Protein AF-A0A1E3X290-F1 (afdb_monomer)

Sequence (89 aa):
MGIGLPMIVTPECEAGELIEQYQIGYQFTPFDWESIYSKIVEISENKLTMNNLLENNSRIRHRFSREKIAEHFTQILIDSLKHQRIIKN

Nearest PDB structures (foldseek):
  7vfm-assembly1_A  TM=7.943E-01  e=9.430E-02  Staphylococcus aureus subsp. aureus USA300
  7vfm-assembly2_C  TM=7.849E-01  e=1.317E-01  Staphylococcus aureus subsp. aureus USA300
  5d00-assembly1_A  TM=8.080E-01  e=1.505E-01  Bacillus subtilis subsp. subtilis str. 168
  5d00-assembly1_B  TM=8.231E-01  e=1.965E-01  Bacillus subtilis subsp. subtilis str. 168
  7ec7-assembly1_A  TM=8.113E-01  e=2.401E-01  Staphylococcus aureus subsp. aureus USA300

Structure (mmCIF, N/CA/C/O backbone):
data_AF-A0A1E3X290-F1
#
_entry.id   AF-A0A1E3X290-F1
#
loop_
_atom_site.group_PDB
_atom_site.id
_atom_site.type_symbol
_atom_site.label_atom_id
_atom_site.label_alt_id
_atom_site.label_comp_id
_atom_site.label_asym_id
_atom_site.label_entity_id
_atom_site.label_seq_id
_atom_site.pdbx_PDB_ins_code
_atom_site.Cartn_x
_atom_site.Cartn_y
_atom_site.Cartn_z
_atom_site.occupancy
_atom_site.B_iso_or_equiv
_atom_site.auth_seq_id
_atom_site.auth_comp_id
_atom_site.auth_asym_id
_atom_site.auth_atom_id
_atom_site.pdbx_PDB_model_num
ATOM 1 N N . MET A 1 1 ? 2.986 -4.471 0.271 1.00 63.12 1 MET A N 1
ATOM 2 C CA . MET A 1 1 ? 2.852 -5.378 -0.898 1.00 63.12 1 MET A CA 1
ATOM 3 C C . MET A 1 1 ? 3.273 -6.815 -0.619 1.00 63.12 1 MET A C 1
ATOM 5 O O . MET A 1 1 ? 2.435 -7.695 -0.745 1.00 63.12 1 MET A O 1
ATOM 9 N N . GLY A 1 2 ? 4.530 -7.085 -0.236 1.00 72.44 2 GLY A N 1
ATOM 10 C CA . GLY A 1 2 ? 5.050 -8.459 -0.088 1.00 72.44 2 GLY A CA 1
ATOM 11 C C . GLY A 1 2 ? 4.240 -9.367 0.849 1.00 72.44 2 GLY A C 1
ATOM 12 O O . GLY A 1 2 ? 3.934 -10.492 0.473 1.00 72.44 2 GLY A O 1
ATOM 13 N N . ILE A 1 3 ? 3.822 -8.850 2.010 1.00 81.56 3 ILE A N 1
ATOM 14 C CA . ILE A 1 3 ? 2.958 -9.561 2.975 1.00 81.56 3 ILE A CA 1
ATOM 15 C C . ILE A 1 3 ? 1.452 -9.300 2.778 1.00 81.56 3 ILE A C 1
ATOM 17 O O . ILE A 1 3 ? 0.635 -9.884 3.475 1.00 81.56 3 ILE A O 1
ATOM 21 N N . GLY A 1 4 ? 1.075 -8.426 1.837 1.00 87.12 4 GLY A N 1
ATOM 22 C CA . GLY A 1 4 ? -0.323 -8.162 1.469 1.00 87.12 4 GLY A CA 1
ATOM 23 C C . GLY A 1 4 ? -1.162 -7.319 2.438 1.00 87.12 4 GLY A C 1
ATOM 24 O O . GLY A 1 4 ? -2.361 -7.219 2.218 1.00 87.12 4 GLY A O 1
ATOM 25 N N . LEU A 1 5 ? -0.574 -6.707 3.471 1.00 91.25 5 LEU A N 1
ATOM 26 C CA . LEU A 1 5 ? -1.314 -5.879 4.433 1.00 91.25 5 LEU A CA 1
ATOM 27 C C . LEU A 1 5 ? -1.459 -4.415 3.975 1.00 91.25 5 LEU A C 1
ATOM 29 O O . LEU A 1 5 ? -0.551 -3.905 3.300 1.00 91.25 5 LEU A O 1
ATOM 33 N N . PRO A 1 6 ? -2.551 -3.724 4.363 1.00 93.62 6 PRO A N 1
ATOM 34 C CA . PRO A 1 6 ? -2.665 -2.278 4.215 1.00 93.62 6 PRO A CA 1
ATOM 35 C C . PRO A 1 6 ? -1.593 -1.557 5.031 1.00 93.62 6 PRO A C 1
ATOM 37 O O . PRO A 1 6 ? -1.094 -2.087 6.025 1.00 93.62 6 PRO A O 1
ATOM 40 N N . MET A 1 7 ? -1.226 -0.354 4.599 1.00 93.94 7 MET A N 1
ATOM 41 C CA . MET A 1 7 ? -0.106 0.388 5.179 1.00 93.94 7 MET A CA 1
ATOM 42 C C . MET A 1 7 ? -0.530 1.800 5.576 1.00 93.94 7 MET A C 1
ATOM 44 O O . MET A 1 7 ? -1.333 2.432 4.892 1.00 93.94 7 MET A O 1
ATOM 48 N N . ILE A 1 8 ? 0.049 2.286 6.670 1.00 95.44 8 ILE A N 1
ATOM 49 C CA . ILE A 1 8 ? 0.070 3.703 7.023 1.00 95.44 8 ILE A CA 1
ATOM 50 C C . ILE A 1 8 ? 1.519 4.163 6.911 1.00 95.44 8 ILE A C 1
ATOM 52 O O . ILE A 1 8 ? 2.412 3.497 7.438 1.00 95.44 8 ILE A O 1
ATOM 56 N N . VAL A 1 9 ? 1.750 5.264 6.201 1.00 96.75 9 VAL A N 1
ATOM 57 C CA . VAL A 1 9 ? 3.089 5.816 5.958 1.00 96.75 9 VAL A CA 1
ATOM 58 C C . VAL A 1 9 ? 3.187 7.224 6.530 1.00 96.75 9 VAL A C 1
ATOM 60 O O . VAL A 1 9 ? 2.286 8.039 6.349 1.00 96.75 9 VAL A O 1
ATOM 63 N N . THR A 1 10 ? 4.291 7.502 7.223 1.00 96.44 10 THR A N 1
ATOM 64 C CA . THR A 1 10 ? 4.670 8.842 7.688 1.00 96.44 10 THR A CA 1
ATOM 65 C C . THR A 1 10 ? 6.195 9.018 7.559 1.00 96.44 10 THR A C 1
ATOM 67 O O . THR A 1 10 ? 6.928 8.040 7.750 1.00 96.44 10 THR A O 1
ATOM 70 N N . PRO A 1 11 ? 6.709 10.230 7.260 1.00 96.00 11 PRO A N 1
ATOM 71 C CA . PRO A 1 11 ? 5.977 11.376 6.710 1.00 96.00 11 PRO A CA 1
ATOM 72 C C . PRO A 1 11 ? 5.429 11.089 5.304 1.00 96.00 11 PRO A C 1
ATOM 74 O O . PRO A 1 11 ? 5.695 10.039 4.714 1.00 96.00 11 PRO A O 1
ATOM 77 N N . GLU A 1 12 ? 4.703 12.060 4.760 1.00 96.50 12 GLU A N 1
ATOM 78 C CA . GLU A 1 12 ? 4.350 12.093 3.343 1.00 96.50 12 GLU A CA 1
ATOM 79 C C . GLU A 1 12 ? 5.610 11.995 2.473 1.00 96.50 12 GLU A C 1
ATOM 81 O O . GLU A 1 12 ? 6.627 12.646 2.735 1.00 96.50 12 GLU A O 1
ATOM 86 N N . CYS A 1 13 ? 5.569 11.109 1.481 1.00 97.19 13 CYS A N 1
ATOM 87 C CA . CYS A 1 13 ? 6.707 10.787 0.622 1.00 97.19 13 CYS A CA 1
ATOM 88 C C . CYS A 1 13 ? 6.252 10.003 -0.616 1.00 97.19 13 CYS A C 1
ATOM 90 O O . CYS A 1 13 ? 5.118 9.533 -0.672 1.00 97.19 13 CYS A O 1
ATOM 92 N N . GLU A 1 14 ? 7.163 9.751 -1.563 1.00 97.12 14 GLU A N 1
ATOM 93 C CA . GLU A 1 14 ? 6.879 8.938 -2.763 1.00 97.12 14 GLU A CA 1
ATOM 94 C C . GLU A 1 14 ? 6.291 7.555 -2.429 1.00 97.12 14 GLU A C 1
ATOM 96 O O . GLU A 1 14 ? 5.435 7.037 -3.146 1.00 97.12 14 GLU A O 1
ATOM 101 N N . ALA A 1 15 ? 6.720 6.934 -1.323 1.00 93.69 15 ALA A N 1
ATOM 102 C CA . ALA A 1 15 ? 6.145 5.664 -0.886 1.00 93.69 15 ALA A CA 1
ATOM 103 C C . ALA A 1 15 ? 4.677 5.819 -0.452 1.00 93.69 15 ALA A C 1
ATOM 105 O O . ALA A 1 15 ? 3.874 4.925 -0.713 1.00 93.69 15 ALA A O 1
ATOM 106 N N . GLY A 1 16 ? 4.332 6.943 0.180 1.00 96.31 16 GLY A N 1
ATOM 107 C CA . GLY A 1 16 ? 2.967 7.328 0.531 1.00 96.31 16 GLY A CA 1
ATOM 108 C C . GLY A 1 16 ? 2.098 7.576 -0.707 1.00 96.31 16 GLY A C 1
ATOM 109 O O . GLY A 1 16 ? 1.026 6.990 -0.842 1.00 96.31 16 GLY A O 1
ATOM 110 N N . GLU A 1 17 ? 2.611 8.343 -1.669 1.00 97.56 17 GLU A N 1
ATOM 111 C CA . GLU A 1 17 ? 1.930 8.605 -2.945 1.00 97.56 17 GLU A CA 1
ATOM 112 C C . GLU A 1 17 ? 1.617 7.303 -3.691 1.00 97.56 17 GLU A C 1
ATOM 114 O O . GLU A 1 17 ? 0.503 7.101 -4.177 1.00 97.56 17 GLU A O 1
ATOM 119 N N . LEU A 1 18 ? 2.579 6.374 -3.724 1.00 95.06 18 LEU A N 1
ATOM 120 C CA . LEU A 1 18 ? 2.404 5.064 -4.340 1.00 95.06 18 LEU A CA 1
ATOM 121 C C . LEU A 1 18 ? 1.256 4.283 -3.686 1.00 95.06 18 LEU A C 1
ATOM 123 O O . LEU A 1 18 ? 0.423 3.701 -4.385 1.00 95.06 18 LEU A O 1
ATOM 127 N N . ILE A 1 19 ? 1.207 4.225 -2.351 1.00 95.38 19 ILE A N 1
ATOM 128 C CA . ILE A 1 19 ? 0.184 3.429 -1.661 1.00 95.38 19 ILE A CA 1
ATOM 129 C C . ILE A 1 19 ? -1.214 4.035 -1.807 1.00 95.38 19 ILE A C 1
ATOM 131 O O . ILE A 1 19 ? -2.184 3.282 -1.895 1.00 95.38 19 ILE A O 1
ATOM 135 N N . GLU A 1 20 ? -1.325 5.358 -1.898 1.00 96.56 20 GLU A N 1
ATOM 136 C CA . GLU A 1 20 ? -2.599 6.039 -2.135 1.00 96.56 20 GLU A CA 1
ATOM 137 C C . GLU A 1 20 ? -3.056 5.892 -3.585 1.00 96.56 20 GLU A C 1
ATOM 139 O O . GLU A 1 20 ? -4.217 5.560 -3.830 1.00 96.56 20 GLU A O 1
ATOM 144 N N . GLN A 1 21 ? -2.136 6.020 -4.548 1.00 96.94 21 GLN A N 1
ATOM 145 C CA . GLN A 1 21 ? -2.409 5.811 -5.971 1.00 96.94 21 GLN A CA 1
ATOM 146 C C . G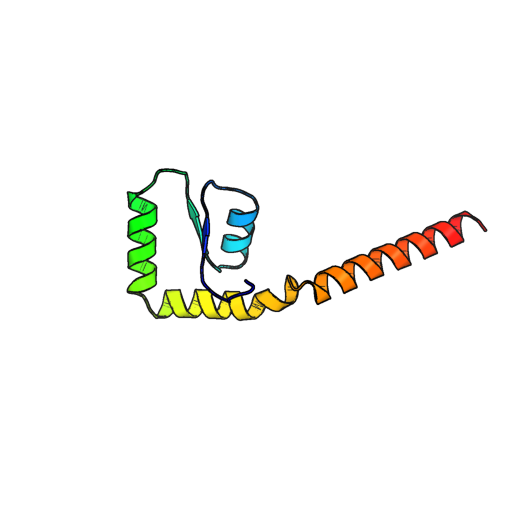LN A 1 21 ? -3.013 4.426 -6.236 1.00 96.94 21 GLN A C 1
ATOM 148 O O . GLN A 1 21 ? -3.955 4.294 -7.018 1.00 96.94 21 GLN A O 1
ATOM 153 N N . TYR A 1 22 ? -2.475 3.382 -5.599 1.00 96.31 22 TYR A N 1
ATOM 154 C CA . TYR A 1 22 ? -2.999 2.020 -5.732 1.00 96.31 22 TYR A CA 1
ATOM 155 C C . TYR A 1 22 ? -4.100 1.684 -4.727 1.00 96.31 22 TYR A C 1
ATOM 157 O O . TYR A 1 22 ? -4.589 0.555 -4.741 1.00 96.31 22 TYR A O 1
ATOM 165 N N . GLN A 1 23 ? -4.504 2.636 -3.881 1.00 96.94 23 GLN A N 1
ATOM 166 C CA . GLN A 1 23 ? -5.540 2.448 -2.866 1.00 96.94 23 GLN A CA 1
ATOM 167 C C . GLN A 1 23 ? -5.248 1.234 -1.967 1.00 96.94 23 GLN A C 1
ATOM 169 O O . GLN A 1 23 ? -6.105 0.375 -1.752 1.00 96.94 23 GLN A O 1
ATOM 174 N N . ILE A 1 24 ? -4.005 1.132 -1.489 1.00 96.69 24 ILE A N 1
ATOM 175 C CA . ILE A 1 24 ? -3.507 0.050 -0.621 1.00 96.69 24 ILE A CA 1
ATOM 176 C C . ILE A 1 24 ? -3.086 0.547 0.766 1.00 96.69 24 ILE A C 1
ATOM 178 O O . ILE A 1 24 ? -2.506 -0.205 1.554 1.00 96.69 24 ILE A O 1
ATOM 182 N N . GLY A 1 25 ? -3.354 1.812 1.068 1.00 96.94 25 GLY A N 1
ATOM 183 C CA . GLY A 1 25 ? -3.013 2.439 2.332 1.00 96.94 25 GLY A CA 1
ATOM 184 C C . GLY A 1 25 ? -3.255 3.941 2.298 1.00 96.94 25 GLY A C 1
ATOM 185 O O . GLY A 1 25 ? -3.877 4.447 1.366 1.00 96.94 25 GLY A O 1
ATOM 186 N N . TYR A 1 26 ? -2.753 4.618 3.324 1.00 97.69 26 TYR A N 1
ATOM 187 C CA . TYR A 1 26 ? -2.894 6.058 3.530 1.00 97.69 26 TYR A CA 1
ATOM 188 C C . TYR A 1 26 ? -1.566 6.637 4.012 1.00 97.69 26 TYR A C 1
ATOM 190 O O . TYR A 1 26 ? -0.811 5.948 4.710 1.00 97.69 26 TYR A O 1
ATOM 198 N N . GLN A 1 27 ? -1.288 7.894 3.683 1.00 97.81 27 GLN A N 1
ATOM 199 C CA . GLN A 1 27 ? -0.159 8.620 4.259 1.00 97.81 27 GLN A CA 1
ATOM 200 C C . GLN A 1 27 ? -0.636 9.776 5.134 1.00 97.81 27 GLN A C 1
ATOM 202 O O . GLN A 1 27 ? -1.746 10.275 4.970 1.00 97.81 27 GLN A O 1
ATOM 207 N N . PHE A 1 28 ? 0.197 10.171 6.093 1.00 98.06 28 PHE A N 1
ATOM 208 C CA . PHE A 1 28 ? -0.110 11.267 7.004 1.00 98.06 28 PHE A CA 1
ATOM 209 C C . PHE A 1 28 ? 1.122 12.119 7.282 1.00 98.06 28 PHE A C 1
ATOM 211 O O . PHE A 1 28 ? 2.269 11.652 7.250 1.00 98.06 28 PHE A O 1
ATOM 218 N N . THR A 1 29 ? 0.858 13.366 7.662 1.00 96.81 29 THR A N 1
ATOM 219 C CA . THR A 1 29 ? 1.864 14.226 8.280 1.00 96.81 29 THR A CA 1
ATOM 220 C C . THR A 1 29 ? 2.335 13.600 9.603 1.00 96.81 29 THR A C 1
ATOM 222 O O . THR A 1 29 ? 1.528 13.023 10.342 1.00 96.81 29 THR A O 1
ATOM 225 N N . PRO A 1 30 ? 3.631 13.694 9.952 1.00 95.00 30 PRO A N 1
ATOM 226 C CA . PRO A 1 30 ? 4.110 13.252 11.256 1.00 95.00 30 PRO A CA 1
ATOM 227 C C . PRO A 1 30 ? 3.357 13.920 12.406 1.00 95.00 30 PRO A C 1
ATOM 229 O O . PRO A 1 30 ? 3.048 15.10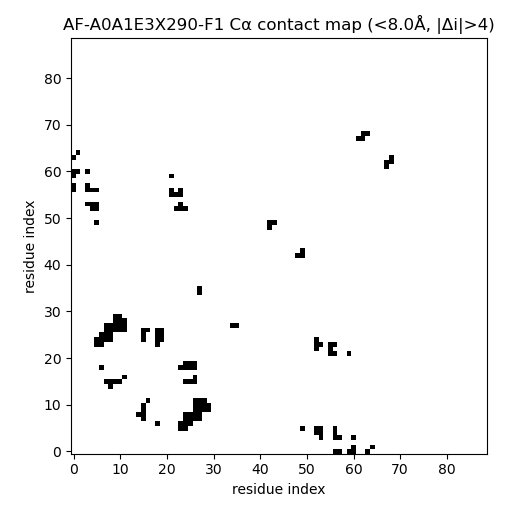6 12.347 1.00 95.00 30 PRO A O 1
ATOM 232 N N . PHE A 1 31 ? 3.139 13.165 13.483 1.00 95.50 31 PHE A N 1
ATOM 233 C CA . PHE A 1 31 ? 2.503 13.632 14.721 1.00 95.50 31 PHE A CA 1
ATOM 234 C C . PHE A 1 31 ? 1.026 14.037 14.616 1.00 95.50 31 PHE A C 1
ATOM 236 O O . PHE A 1 31 ? 0.458 14.444 15.629 1.00 95.50 31 PHE A O 1
ATOM 243 N N . ASP A 1 32 ? 0.375 13.861 13.462 1.00 96.31 32 ASP A N 1
ATOM 244 C CA . ASP A 1 32 ? -1.083 13.970 13.346 1.00 96.31 32 ASP A CA 1
ATOM 245 C C . ASP A 1 32 ? -1.770 12.721 13.931 1.00 96.31 32 ASP A C 1
ATOM 247 O O . ASP A 1 32 ? -2.348 11.876 13.241 1.00 96.31 32 ASP A O 1
ATOM 251 N N . TRP A 1 33 ? -1.610 12.549 15.245 1.00 96.56 33 TRP A N 1
ATOM 252 C CA . TRP A 1 33 ? -2.030 11.353 15.965 1.00 96.56 33 TRP A CA 1
ATOM 253 C C . TRP A 1 33 ? -3.537 11.139 15.920 1.00 96.56 33 TRP A C 1
ATOM 255 O O . TRP A 1 33 ? -3.975 9.991 15.889 1.00 96.56 33 TRP A O 1
ATOM 265 N N . GLU A 1 34 ? -4.314 12.221 15.907 1.00 97.81 34 GLU A N 1
ATOM 266 C CA . GLU A 1 34 ? -5.771 12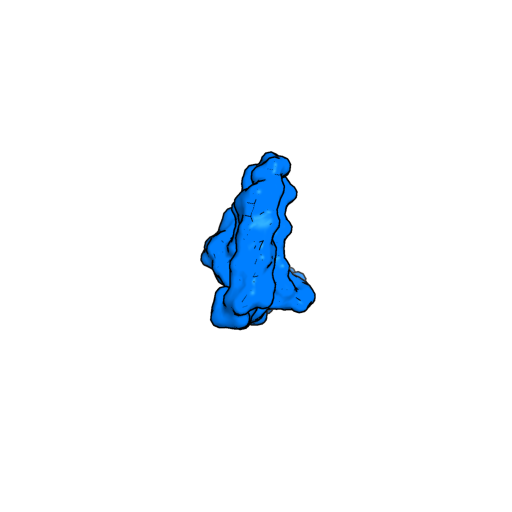.161 15.859 1.00 97.81 34 GLU A CA 1
ATOM 267 C C . GLU A 1 34 ? -6.243 11.560 14.533 1.00 97.81 34 GLU A C 1
ATOM 269 O O . GLU A 1 34 ? -6.978 10.569 14.541 1.00 97.81 34 GLU A O 1
ATOM 274 N N . SER A 1 35 ? -5.748 12.071 13.402 1.00 97.25 35 SER A N 1
ATOM 275 C CA . SER A 1 35 ? -6.093 11.542 12.079 1.00 97.25 35 SER A CA 1
ATOM 276 C C . SER A 1 35 ? -5.604 10.108 11.883 1.00 97.25 35 SER A C 1
ATOM 278 O O . SER A 1 35 ? -6.354 9.261 11.389 1.00 97.25 35 SER A O 1
ATOM 280 N N . ILE A 1 36 ? -4.373 9.801 12.313 1.00 97.69 36 ILE A N 1
ATOM 281 C CA . ILE A 1 36 ? -3.809 8.446 12.222 1.00 97.6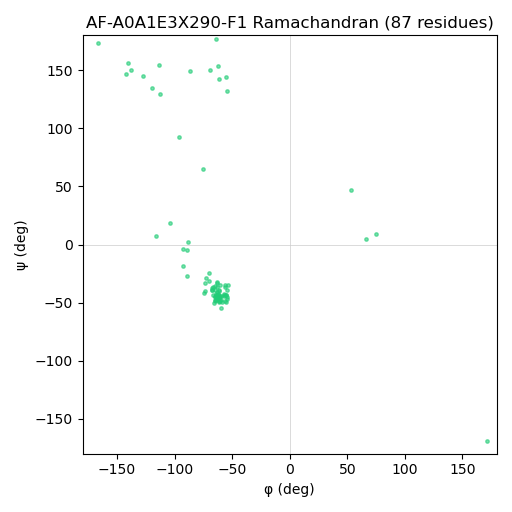9 36 ILE A CA 1
ATOM 282 C C . ILE A 1 36 ? -4.657 7.463 13.037 1.00 97.69 36 ILE A C 1
ATOM 284 O O . ILE A 1 36 ? -5.052 6.414 12.526 1.00 97.69 36 ILE A O 1
ATOM 288 N N . TYR A 1 37 ? -4.965 7.798 14.293 1.00 97.81 37 TYR A N 1
ATOM 289 C CA . TYR A 1 37 ? -5.784 6.956 15.162 1.00 97.81 37 TYR A CA 1
ATOM 290 C C . TYR A 1 37 ? -7.188 6.760 14.588 1.00 97.81 37 TYR A C 1
ATOM 292 O O . TYR A 1 37 ? -7.643 5.622 14.461 1.00 97.81 37 TYR A O 1
ATOM 300 N N . SER A 1 38 ? -7.841 7.853 14.184 1.00 97.94 38 SER A N 1
ATOM 301 C CA . SER A 1 38 ? -9.174 7.823 13.580 1.00 97.94 38 SER A CA 1
ATOM 302 C C . SER A 1 38 ? -9.212 6.891 12.367 1.00 97.94 38 SER A C 1
ATOM 304 O O . SER A 1 38 ? -10.084 6.026 12.273 1.00 97.94 38 SER A O 1
ATOM 306 N N . LYS A 1 39 ? -8.203 6.969 11.488 1.00 97.44 39 LYS A N 1
ATOM 307 C CA . LYS A 1 39 ? -8.119 6.100 10.311 1.00 97.44 39 LYS A CA 1
ATOM 308 C C . LYS A 1 39 ? -7.882 4.633 10.669 1.00 97.44 39 LYS A C 1
ATOM 310 O O . LYS A 1 39 ? -8.471 3.756 10.039 1.00 97.44 39 LYS A O 1
ATOM 315 N N . ILE A 1 40 ? -7.044 4.343 11.667 1.00 96.69 40 ILE A N 1
ATOM 316 C CA . ILE A 1 40 ? -6.816 2.966 12.135 1.00 96.69 40 ILE A CA 1
ATOM 317 C C . ILE A 1 40 ? -8.123 2.351 12.647 1.00 96.69 40 ILE A C 1
ATOM 319 O O . ILE A 1 40 ? -8.425 1.207 12.306 1.00 96.69 40 ILE A O 1
ATOM 323 N N . VAL A 1 41 ? -8.895 3.101 13.438 1.00 97.69 41 VAL A N 1
ATOM 324 C CA . VAL A 1 41 ? -10.202 2.658 13.947 1.00 97.69 41 VAL A CA 1
ATOM 325 C C . VAL A 1 41 ? -11.189 2.452 12.798 1.00 97.69 41 VAL A C 1
ATOM 327 O O . VAL A 1 41 ? -11.790 1.388 12.694 1.00 97.69 41 VAL A O 1
ATOM 330 N N . GLU A 1 42 ? -11.289 3.406 11.870 1.00 96.69 42 GLU A N 1
ATOM 331 C CA . GLU A 1 42 ? -12.157 3.279 10.693 1.00 96.69 42 GLU A CA 1
ATOM 332 C C . GLU A 1 42 ? -11.858 2.001 9.896 1.00 96.69 42 GLU A C 1
ATOM 334 O O . GLU A 1 42 ? -12.773 1.257 9.544 1.00 96.69 42 GLU A O 1
ATOM 339 N N . ILE A 1 43 ? -10.581 1.719 9.624 1.00 96.38 43 ILE A N 1
ATOM 340 C CA . ILE A 1 43 ? -10.166 0.531 8.869 1.00 96.38 43 ILE A CA 1
ATOM 341 C C . ILE A 1 43 ? -10.444 -0.757 9.657 1.00 96.38 43 ILE A C 1
ATOM 343 O O . ILE A 1 43 ? -10.807 -1.771 9.057 1.00 96.38 43 ILE A O 1
ATOM 347 N N . SER A 1 44 ? -10.261 -0.748 10.981 1.00 95.38 44 SER A N 1
ATOM 348 C CA . SER A 1 44 ? -10.450 -1.942 11.811 1.00 95.38 44 SER A CA 1
ATOM 349 C C . SER A 1 44 ? -11.927 -2.306 11.992 1.00 95.38 44 SER A C 1
ATOM 351 O O . SER A 1 44 ? -12.266 -3.491 12.030 1.00 95.38 44 SER A O 1
ATOM 353 N N . GLU A 1 45 ? -12.811 -1.309 12.031 1.00 97.38 45 GLU A N 1
ATOM 354 C CA . GLU A 1 45 ? -14.254 -1.497 12.201 1.00 97.38 45 GLU A CA 1
ATOM 355 C C . GLU A 1 45 ? -14.988 -1.683 10.862 1.00 97.38 45 GLU A C 1
ATOM 357 O O . GLU A 1 45 ? -16.005 -2.382 10.791 1.00 97.38 45 GLU A O 1
ATOM 362 N N . ASN A 1 46 ? -14.457 -1.133 9.766 1.00 97.38 46 ASN A N 1
ATOM 363 C CA . ASN A 1 46 ? -15.056 -1.240 8.441 1.00 97.38 46 ASN A CA 1
ATOM 364 C C . ASN A 1 46 ? -14.451 -2.387 7.614 1.00 97.38 46 ASN A C 1
ATOM 366 O O . ASN A 1 46 ? -13.494 -2.222 6.852 1.00 97.38 46 ASN A O 1
ATOM 370 N N . LYS A 1 47 ? -15.088 -3.563 7.693 1.00 96.62 47 LYS A N 1
ATOM 371 C CA . LYS A 1 47 ? -14.695 -4.756 6.918 1.00 96.62 47 LYS A CA 1
ATOM 372 C C . LYS A 1 47 ? -14.650 -4.523 5.408 1.00 96.62 47 LYS A C 1
ATOM 374 O O . LYS A 1 47 ? -13.809 -5.122 4.744 1.00 96.62 47 LYS A O 1
ATOM 379 N N . LEU A 1 48 ? -15.545 -3.698 4.859 1.00 97.44 48 LEU A N 1
ATOM 380 C CA . LEU A 1 48 ? -15.556 -3.409 3.424 1.00 97.44 48 LEU A CA 1
ATOM 381 C C . LEU A 1 48 ? -14.279 -2.663 3.030 1.00 97.44 48 LEU A C 1
ATOM 383 O O . LEU A 1 48 ? -13.591 -3.080 2.102 1.00 97.44 48 LEU A O 1
ATOM 387 N N . THR A 1 49 ? -13.927 -1.615 3.776 1.00 96.38 49 THR A N 1
ATOM 388 C CA . THR A 1 49 ? -12.688 -0.858 3.558 1.00 96.38 49 THR A CA 1
ATOM 389 C C . THR A 1 49 ? -11.458 -1.753 3.689 1.00 96.38 49 THR A C 1
ATOM 391 O O . THR A 1 49 ? -10.630 -1.779 2.781 1.00 96.38 49 THR A O 1
ATOM 394 N N . MET A 1 50 ? -11.361 -2.544 4.763 1.00 96.81 50 MET A N 1
ATOM 395 C CA . MET A 1 50 ? -10.252 -3.486 4.956 1.00 96.81 50 MET A CA 1
ATOM 396 C C . MET A 1 50 ? -10.120 -4.468 3.782 1.00 96.81 50 MET A C 1
ATOM 398 O O . MET A 1 50 ? -9.031 -4.642 3.236 1.00 96.81 50 MET A O 1
ATOM 402 N N . ASN A 1 51 ? -11.227 -5.085 3.358 1.00 96.94 51 ASN A N 1
ATOM 403 C CA . ASN A 1 51 ? -11.220 -6.044 2.255 1.00 96.94 51 ASN A CA 1
ATOM 404 C C . ASN A 1 51 ? -10.796 -5.398 0.934 1.00 96.94 51 ASN A C 1
ATOM 406 O O . ASN A 1 51 ? -9.993 -5.987 0.214 1.00 96.94 51 ASN A O 1
ATOM 410 N N . ASN A 1 52 ? -11.263 -4.181 0.646 1.00 97.44 52 ASN A N 1
ATOM 411 C CA . ASN A 1 52 ? -10.859 -3.447 -0.552 1.00 97.44 52 ASN A CA 1
ATOM 412 C C . ASN A 1 52 ? -9.346 -3.177 -0.557 1.00 97.44 52 ASN A C 1
ATOM 414 O O . ASN A 1 52 ? -8.679 -3.425 -1.561 1.00 97.44 52 ASN A O 1
ATOM 418 N N . LEU A 1 53 ? -8.779 -2.737 0.573 1.00 97.06 53 LEU A N 1
ATOM 419 C CA . LEU A 1 53 ? -7.337 -2.493 0.705 1.00 97.06 53 LEU A CA 1
ATOM 420 C C . LEU A 1 53 ? -6.517 -3.779 0.499 1.00 97.06 53 LEU A C 1
ATOM 422 O O . LEU A 1 53 ? -5.486 -3.760 -0.180 1.00 97.06 53 LEU A O 1
ATOM 426 N N . LEU A 1 54 ? -6.971 -4.902 1.067 1.00 96.06 54 LEU A N 1
ATOM 427 C CA . LEU A 1 54 ? -6.335 -6.216 0.911 1.00 96.06 54 LEU A CA 1
ATOM 428 C C . LEU A 1 54 ? -6.402 -6.714 -0.538 1.00 96.06 54 LEU A C 1
ATOM 430 O O . LEU A 1 54 ? -5.402 -7.192 -1.083 1.00 96.06 54 LEU A O 1
ATOM 434 N N . GLU A 1 55 ? -7.564 -6.583 -1.178 1.00 96.06 55 GLU A N 1
ATOM 435 C CA . GLU A 1 55 ? -7.763 -6.989 -2.566 1.00 96.06 55 GLU A CA 1
ATOM 436 C C . GLU A 1 55 ? -6.886 -6.165 -3.514 1.00 96.06 55 GLU A C 1
ATOM 438 O O . GLU A 1 55 ? -6.186 -6.727 -4.363 1.00 96.06 55 GLU A O 1
ATOM 443 N N . ASN A 1 56 ? -6.838 -4.847 -3.316 1.00 96.00 56 ASN A N 1
ATOM 444 C CA . ASN A 1 56 ? -5.966 -3.962 -4.078 1.00 96.00 56 ASN A CA 1
ATOM 445 C C . ASN A 1 56 ? -4.494 -4.353 -3.909 1.00 96.00 56 ASN A C 1
ATOM 447 O O . ASN A 1 56 ? -3.788 -4.492 -4.909 1.00 96.00 56 ASN A O 1
ATOM 451 N N . ASN A 1 57 ? -4.045 -4.643 -2.679 1.00 95.00 57 ASN A N 1
ATOM 452 C CA . ASN A 1 57 ? -2.683 -5.124 -2.406 1.00 95.00 57 ASN A CA 1
ATOM 453 C C . ASN A 1 57 ? -2.368 -6.404 -3.190 1.00 95.00 57 ASN A C 1
ATOM 455 O O . ASN A 1 57 ? -1.294 -6.527 -3.781 1.00 95.00 57 ASN A O 1
ATOM 459 N N . SER A 1 58 ? -3.307 -7.353 -3.208 1.00 93.50 58 SER A N 1
ATOM 460 C CA . SER A 1 58 ? -3.161 -8.621 -3.926 1.00 93.50 58 SER A CA 1
ATOM 461 C C . SER A 1 58 ? -2.987 -8.403 -5.432 1.00 93.50 58 SER A C 1
ATOM 463 O O . SER A 1 58 ? -2.059 -8.952 -6.034 1.00 93.50 58 SER A O 1
ATOM 465 N N . ARG A 1 59 ? -3.818 -7.537 -6.028 1.00 93.06 59 ARG A N 1
ATOM 466 C CA . ARG A 1 59 ? -3.795 -7.223 -7.467 1.00 93.06 59 ARG A CA 1
ATOM 467 C C . ARG A 1 59 ? -2.468 -6.607 -7.913 1.00 93.06 59 ARG A C 1
ATOM 469 O O . ARG A 1 59 ? -1.955 -6.948 -8.976 1.00 93.06 59 ARG A O 1
ATOM 476 N N . ILE A 1 60 ? -1.894 -5.719 -7.106 1.00 93.00 60 ILE A N 1
ATOM 477 C CA . ILE A 1 60 ? -0.715 -4.931 -7.500 1.00 93.00 60 ILE A CA 1
ATOM 478 C C . ILE A 1 60 ? 0.617 -5.575 -7.094 1.00 93.00 60 ILE A C 1
ATOM 48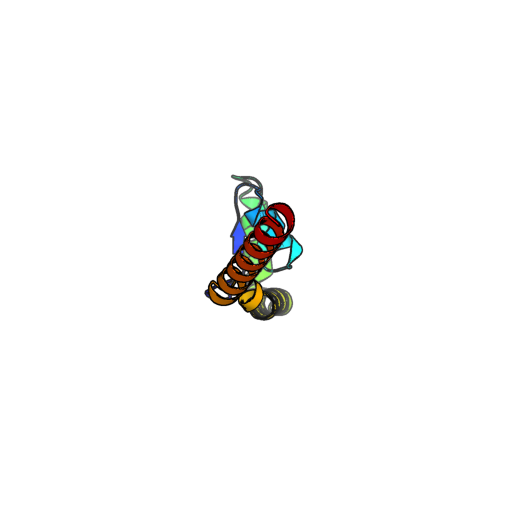0 O O . ILE A 1 60 ? 1.650 -5.254 -7.680 1.00 93.00 60 ILE A O 1
ATOM 484 N N . ARG A 1 61 ? 0.628 -6.527 -6.147 1.00 90.75 61 ARG A N 1
ATOM 485 C CA . ARG A 1 61 ? 1.863 -7.138 -5.614 1.00 90.75 61 ARG A CA 1
ATOM 486 C C . ARG A 1 61 ? 2.768 -7.728 -6.696 1.00 90.75 61 ARG A C 1
ATOM 488 O O . ARG A 1 61 ? 3.986 -7.604 -6.598 1.00 90.75 61 ARG A O 1
ATOM 495 N N . HIS A 1 62 ? 2.196 -8.359 -7.723 1.00 88.81 62 HIS A N 1
ATOM 496 C CA . HIS A 1 62 ? 2.985 -8.958 -8.802 1.00 88.81 62 HIS A CA 1
ATOM 497 C C . HIS A 1 62 ? 3.752 -7.911 -9.617 1.00 88.81 62 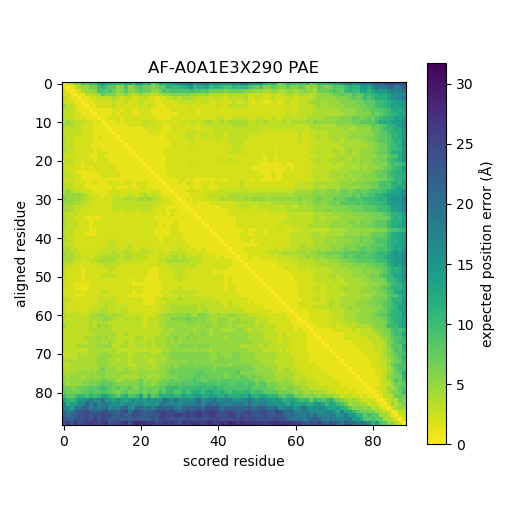HIS A C 1
ATOM 499 O O . HIS A 1 62 ? 4.899 -8.164 -9.982 1.00 88.81 62 HIS A O 1
ATOM 505 N N . ARG A 1 63 ? 3.175 -6.719 -9.830 1.00 89.75 63 ARG A N 1
ATOM 506 C CA . ARG A 1 63 ? 3.799 -5.621 -10.590 1.00 89.75 63 ARG A CA 1
ATOM 507 C C . ARG A 1 63 ? 5.110 -5.147 -9.968 1.00 89.75 63 ARG A C 1
ATOM 509 O O . ARG A 1 63 ? 6.037 -4.803 -10.689 1.00 89.75 63 ARG A O 1
ATOM 516 N N . PHE A 1 64 ? 5.188 -5.175 -8.643 1.00 89.88 64 PHE A N 1
ATOM 517 C CA . PHE A 1 64 ? 6.357 -4.744 -7.875 1.00 89.88 64 PHE A CA 1
ATOM 518 C C . PHE A 1 64 ? 7.176 -5.922 -7.333 1.00 89.88 64 PHE A C 1
ATOM 520 O O . PHE A 1 64 ? 7.957 -5.778 -6.393 1.00 89.88 64 PHE A O 1
ATOM 527 N N . SER A 1 65 ? 6.983 -7.115 -7.899 1.00 90.62 65 SER A N 1
ATOM 528 C CA . SER A 1 65 ? 7.809 -8.271 -7.572 1.00 90.62 65 SER A CA 1
ATOM 529 C C . SER A 1 65 ? 9.231 -8.090 -8.106 1.00 90.62 65 SER A C 1
ATOM 531 O O . SER A 1 65 ? 9.450 -7.473 -9.150 1.00 90.62 65 SER A O 1
ATOM 533 N N . ARG A 1 66 ? 10.210 -8.685 -7.412 1.00 92.19 66 ARG A N 1
ATOM 534 C CA . ARG A 1 66 ? 11.607 -8.706 -7.881 1.00 92.19 66 ARG A CA 1
ATOM 535 C C . ARG A 1 66 ? 11.735 -9.317 -9.274 1.00 92.19 66 ARG A C 1
ATOM 537 O O . ARG A 1 66 ? 12.543 -8.844 -10.057 1.00 92.19 66 ARG A O 1
ATOM 544 N N . GLU A 1 67 ? 10.927 -10.332 -9.568 1.00 94.12 67 GLU A N 1
ATOM 545 C CA . GLU A 1 67 ? 10.863 -10.977 -10.879 1.00 94.12 67 GLU A CA 1
ATOM 546 C C . GLU A 1 67 ? 10.465 -9.979 -11.972 1.00 94.12 67 GLU A C 1
ATOM 548 O O . GLU A 1 67 ? 11.234 -9.772 -12.906 1.00 94.12 67 GLU A O 1
ATOM 553 N N . LYS A 1 68 ? 9.337 -9.270 -11.816 1.00 94.00 68 LYS A N 1
ATOM 554 C CA . LYS A 1 68 ? 8.893 -8.278 -12.811 1.00 94.00 68 LYS A CA 1
ATOM 555 C C . LYS A 1 68 ? 9.866 -7.115 -12.973 1.00 94.00 68 LYS A C 1
ATOM 557 O O . LYS A 1 68 ? 10.073 -6.640 -14.087 1.00 94.00 68 LYS A O 1
ATOM 562 N N . ILE A 1 69 ? 10.484 -6.672 -11.880 1.00 94.06 69 ILE A N 1
ATOM 563 C CA . ILE A 1 69 ? 11.498 -5.613 -11.925 1.00 94.06 69 ILE A CA 1
ATOM 564 C C . ILE A 1 69 ? 12.747 -6.096 -12.677 1.00 94.06 69 ILE A C 1
ATOM 566 O O . ILE A 1 69 ? 13.263 -5.367 -13.523 1.00 94.06 69 ILE A O 1
ATOM 570 N N . ALA A 1 70 ? 13.211 -7.321 -12.416 1.00 96.69 70 ALA A N 1
ATOM 571 C CA . ALA A 1 70 ? 14.363 -7.902 -13.100 1.00 96.69 70 ALA A CA 1
ATOM 572 C C . ALA A 1 70 ? 14.098 -8.098 -14.599 1.00 96.69 70 ALA A C 1
ATOM 574 O O . ALA A 1 70 ? 14.928 -7.700 -15.411 1.00 96.69 70 ALA A O 1
ATOM 575 N N . GLU A 1 71 ? 12.929 -8.629 -14.972 1.00 96.44 71 GLU A N 1
ATOM 576 C CA . GLU A 1 71 ? 12.507 -8.753 -16.374 1.00 96.44 71 GLU A CA 1
ATOM 577 C C . GLU A 1 71 ? 12.549 -7.400 -17.095 1.00 96.44 71 GLU A C 1
ATOM 579 O O . GLU A 1 71 ? 13.148 -7.276 -18.166 1.00 96.44 71 GLU A O 1
ATOM 584 N N . HIS A 1 72 ? 11.954 -6.366 -16.491 1.00 95.94 72 HIS A N 1
ATOM 585 C CA . HIS A 1 72 ? 11.922 -5.027 -17.071 1.00 95.94 72 HIS A CA 1
ATOM 586 C C . HIS A 1 72 ? 13.326 -4.428 -17.219 1.00 95.94 72 HIS A C 1
ATOM 588 O O . HIS A 1 72 ? 13.666 -3.879 -18.268 1.00 95.94 72 HIS A O 1
ATOM 594 N N . PHE A 1 73 ? 14.167 -4.583 -16.196 1.00 96.75 73 PHE A N 1
ATOM 595 C CA . PHE A 1 73 ? 15.549 -4.119 -16.224 1.00 96.75 73 PHE A CA 1
ATOM 596 C C . PHE A 1 73 ? 16.371 -4.810 -17.321 1.00 96.75 73 PHE A C 1
ATOM 598 O O . PHE A 1 73 ? 17.066 -4.144 -18.091 1.00 96.75 73 PHE A O 1
ATOM 605 N N . THR A 1 74 ? 16.270 -6.137 -17.439 1.00 97.06 74 THR A N 1
ATOM 606 C CA . THR A 1 74 ? 16.963 -6.900 -18.485 1.00 97.06 74 THR A CA 1
ATOM 607 C C . THR A 1 74 ? 16.518 -6.473 -19.881 1.00 97.06 74 THR A C 1
ATOM 609 O O . THR A 1 74 ? 17.363 -6.340 -20.766 1.00 97.06 74 THR A O 1
ATOM 612 N N . GLN A 1 75 ? 15.226 -6.197 -20.079 1.00 96.44 75 GLN A N 1
ATOM 613 C CA . GLN A 1 75 ? 14.714 -5.704 -21.356 1.00 96.44 75 GLN A CA 1
ATOM 614 C C . GLN A 1 75 ? 15.351 -4.359 -21.745 1.00 96.44 75 GLN A C 1
ATOM 616 O O . GLN A 1 75 ? 15.890 -4.236 -22.844 1.00 96.44 75 GLN A O 1
ATOM 621 N N . ILE A 1 76 ? 15.388 -3.393 -20.819 1.00 96.56 76 ILE A N 1
ATOM 622 C CA . ILE A 1 76 ? 16.043 -2.089 -21.035 1.00 96.56 76 ILE A CA 1
ATOM 623 C C . ILE A 1 76 ? 17.523 -2.271 -21.399 1.00 96.56 76 ILE A C 1
ATOM 625 O O . ILE A 1 76 ? 18.037 -1.613 -22.307 1.00 96.56 76 ILE A O 1
ATOM 629 N N . LEU A 1 77 ? 18.216 -3.180 -20.710 1.00 96.25 77 LEU A N 1
ATOM 630 C CA . LEU A 1 77 ? 19.629 -3.454 -20.957 1.00 96.25 77 LEU A CA 1
ATOM 631 C C . LEU A 1 77 ? 19.861 -4.039 -22.358 1.00 96.25 77 LEU A C 1
ATOM 633 O O . LEU A 1 77 ? 20.763 -3.593 -23.069 1.00 96.25 77 LEU A O 1
ATOM 637 N N . ILE A 1 78 ? 19.029 -4.992 -22.786 1.00 95.88 78 ILE A N 1
ATOM 638 C CA . ILE A 1 78 ? 19.092 -5.575 -24.133 1.00 95.88 78 ILE A CA 1
ATOM 639 C C . ILE A 1 78 ? 18.853 -4.505 -25.204 1.00 95.88 78 ILE A C 1
ATOM 641 O O . ILE A 1 78 ? 19.587 -4.458 -26.194 1.00 95.88 78 ILE A O 1
ATOM 645 N N . ASP A 1 79 ? 17.855 -3.644 -25.015 1.00 94.94 79 ASP A N 1
ATOM 646 C CA . ASP A 1 79 ? 17.506 -2.610 -25.992 1.00 94.94 79 ASP A CA 1
ATOM 647 C C . ASP A 1 79 ? 18.609 -1.551 -26.114 1.00 94.94 79 ASP A C 1
ATOM 649 O O . ASP A 1 79 ? 18.987 -1.169 -27.226 1.00 94.94 79 ASP A O 1
ATOM 653 N N . SER A 1 80 ? 19.223 -1.170 -24.991 1.00 94.19 80 SER A N 1
ATOM 654 C CA . SER A 1 80 ? 20.394 -0.287 -24.967 1.00 94.19 80 SER A CA 1
ATOM 655 C C . SER A 1 80 ? 21.592 -0.890 -25.714 1.00 94.19 80 SER A C 1
ATOM 657 O O . SER A 1 80 ? 22.207 -0.231 -26.558 1.00 94.19 80 SER A O 1
ATOM 659 N N . LEU A 1 81 ? 21.891 -2.176 -25.489 1.00 93.19 81 LEU A N 1
ATOM 660 C CA . LEU A 1 81 ? 22.988 -2.869 -26.175 1.00 93.19 81 LEU A CA 1
ATOM 661 C C . LEU A 1 81 ? 22.755 -2.988 -27.689 1.00 93.19 81 LEU A C 1
ATOM 663 O O . LEU A 1 81 ? 23.690 -2.813 -28.475 1.00 93.19 81 LEU A O 1
ATOM 667 N N . LYS A 1 82 ? 21.515 -3.255 -28.121 1.00 90.31 82 LYS A N 1
ATOM 668 C CA . LYS A 1 82 ? 21.155 -3.278 -29.548 1.00 90.31 82 LYS A CA 1
ATOM 669 C C . LYS A 1 82 ? 21.345 -1.907 -30.192 1.00 90.31 82 LYS A C 1
ATOM 671 O O . LYS A 1 82 ? 21.927 -1.828 -31.272 1.00 90.31 82 LYS A O 1
ATOM 676 N N . HIS A 1 83 ? 20.908 -0.840 -29.525 1.00 82.69 83 HIS A N 1
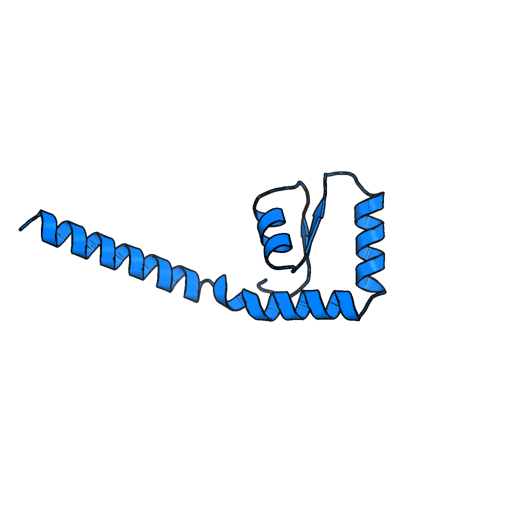ATOM 677 C CA . HIS A 1 83 ? 21.041 0.524 -30.034 1.00 82.69 83 HIS A CA 1
ATOM 678 C C . HIS A 1 83 ? 22.512 0.933 -30.221 1.00 82.69 83 HIS A C 1
ATOM 680 O O . HIS A 1 83 ? 22.886 1.438 -31.279 1.00 82.69 83 HIS A O 1
ATOM 686 N N . GLN A 1 84 ? 23.383 0.617 -29.257 1.00 76.25 84 GLN A N 1
ATOM 687 C CA . GLN A 1 84 ? 24.823 0.880 -29.384 1.00 76.25 84 GLN A CA 1
ATOM 688 C C . GLN A 1 84 ? 25.482 0.111 -30.537 1.00 76.25 84 GLN A C 1
ATOM 690 O O . GLN A 1 84 ? 26.436 0.601 -31.139 1.00 76.25 84 GLN A O 1
ATOM 695 N N . ARG A 1 85 ? 24.989 -1.092 -30.855 1.00 69.62 85 ARG A N 1
ATOM 696 C CA . ARG A 1 85 ? 25.502 -1.902 -31.967 1.00 69.62 85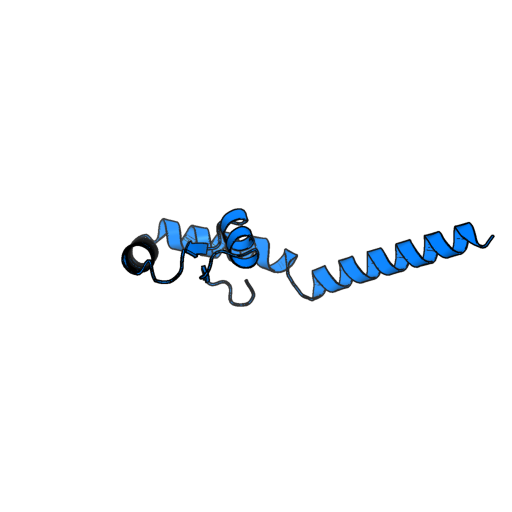 ARG A CA 1
ATOM 697 C C . ARG A 1 85 ? 25.094 -1.349 -33.335 1.00 69.62 85 ARG A C 1
ATOM 699 O O . ARG A 1 85 ? 25.840 -1.536 -34.285 1.00 69.62 85 ARG A O 1
ATOM 706 N N . ILE A 1 86 ? 23.954 -0.662 -33.424 1.00 64.50 86 ILE A N 1
ATOM 707 C CA . ILE A 1 86 ? 23.505 0.025 -34.646 1.00 64.50 86 ILE A CA 1
ATOM 708 C C . ILE A 1 86 ? 24.332 1.292 -34.896 1.00 64.50 86 ILE A C 1
ATOM 710 O O . ILE A 1 86 ? 24.704 1.537 -36.029 1.00 64.50 86 ILE A O 1
ATOM 714 N N . ILE A 1 87 ? 24.668 2.068 -33.858 1.00 61.69 87 ILE A N 1
ATOM 715 C CA . ILE A 1 87 ? 25.452 3.314 -34.010 1.00 61.69 87 ILE A CA 1
ATOM 716 C C . ILE A 1 87 ? 26.921 3.044 -34.393 1.00 61.69 87 ILE A C 1
ATOM 718 O O . ILE A 1 87 ? 27.591 3.912 -34.945 1.00 61.69 87 ILE A O 1
ATOM 722 N N . LYS A 1 88 ? 27.450 1.857 -34.069 1.00 58.25 88 LYS A N 1
ATOM 723 C CA . LYS A 1 88 ? 28.849 1.480 -34.334 1.00 58.25 88 LYS A CA 1
ATOM 724 C C . LYS A 1 88 ? 29.093 0.830 -35.704 1.00 58.25 88 LYS A C 1
ATOM 726 O O . LYS A 1 88 ? 30.252 0.553 -36.005 1.00 58.25 88 LYS A O 1
ATOM 731 N N . ASN A 1 89 ? 28.045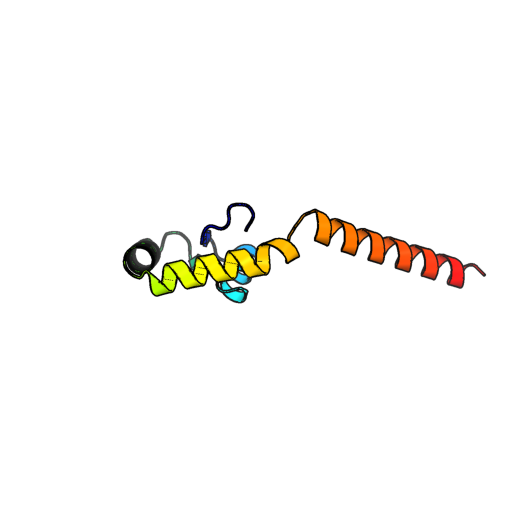 0.574 -36.487 1.00 51.28 89 ASN A N 1
ATOM 732 C CA . ASN A 1 89 ? 28.118 0.030 -37.847 1.00 51.28 89 ASN A CA 1
ATOM 733 C C . ASN A 1 89 ? 27.700 1.093 -38.862 1.00 51.28 89 ASN A C 1
ATOM 735 O O . ASN A 1 89 ? 28.204 1.015 -40.001 1.00 51.28 89 ASN A O 1
#

Solvent-accessible surface area (backbone atoms only — not comparable to full-atom values): 4896 Å² total; per-residue (Å²): 78,95,87,33,60,63,46,79,36,68,55,69,45,73,70,23,54,51,29,44,75,57,46,22,36,47,54,38,64,73,88,48,55,66,63,54,50,52,49,53,51,50,43,72,74,31,63,67,59,41,49,50,19,34,50,35,20,59,72,49,31,62,71,74,28,70,65,49,48,48,54,53,51,52,51,54,52,53,53,52,54,52,53,56,56,60,77,75,106

Foldseek 3Di:
DVVLFADEDPDDDPVQVVCVVLLQYHYYYPPPCVVVVVVVVCCVPDPVSRVVNSVSSVVCVVCPDPVVVVVVVVVVVVVVVVVVVVVVD

Mean predicted aligned error: 5.05 Å

Secondary structure (DSSP, 8-state):
-TT---EEESS--HHHHHHHHTTSEEE--TT-HHHHHHHHHHHHH-HHHHHHHHHHHHHHHTTTSHHHHHHHHHHHHHHHHHHHHHHT-

Radius of gyration: 19.0 Å; Cα contacts (8 Å, |Δi|>4): 79; chains: 1; bounding box: 44×25×54 Å

Organism: NCBI:txid1872076

pLDDT: mean 92.41, std 9.49, range [51.28, 98.06]